Protein AF-A0A7S3F001-F1 (afdb_monomer_lite)

Foldseek 3Di:
DVCLLVLAAAEDEAEQPDPLVNQPPDPLSVPDDDLAQHDYQYDDPDDPVVVVVSVVVVVVVCVVCVVSSSRNSVRNNVSCVVCVDPVNVVVVVVVVVVVD

Structure (mmCIF, N/CA/C/O backbone):
data_AF-A0A7S3F001-F1
#
_entry.id   AF-A0A7S3F001-F1
#
loop_
_atom_site.group_PDB
_atom_site.id
_atom_site.type_symbol
_atom_site.label_atom_id
_atom_site.label_alt_id
_atom_site.label_comp_id
_atom_site.label_asym_id
_atom_site.label_entity_id
_atom_site.label_seq_id
_atom_site.pdbx_PDB_ins_code
_atom_site.Cartn_x
_atom_site.Cartn_y
_atom_site.Cartn_z
_atom_site.occupancy
_atom_site.B_iso_or_equiv
_atom_site.auth_seq_id
_atom_site.auth_comp_id
_atom_site.auth_asym_id
_atom_site.auth_atom_id
_atom_site.pdbx_PDB_model_num
ATOM 1 N N . LYS A 1 1 ? 6.492 4.367 -0.253 1.00 78.75 1 LYS A N 1
ATOM 2 C CA . LYS A 1 1 ? 7.769 3.870 -0.828 1.00 78.75 1 LYS A CA 1
ATOM 3 C C . LYS A 1 1 ? 8.579 3.056 0.177 1.00 78.75 1 LYS A C 1
ATOM 5 O O . LYS A 1 1 ? 8.473 1.843 0.147 1.00 78.75 1 LYS A O 1
ATOM 10 N N . GLN A 1 2 ? 9.280 3.687 1.127 1.00 85.06 2 GLN A N 1
ATOM 11 C CA . GLN A 1 2 ? 10.119 2.988 2.121 1.00 85.06 2 GLN A CA 1
ATOM 12 C C . GLN A 1 2 ? 9.369 1.895 2.899 1.00 85.06 2 GLN A C 1
ATOM 14 O O . GLN A 1 2 ? 9.856 0.779 3.003 1.00 85.06 2 GLN A O 1
ATOM 19 N N . LYS A 1 3 ? 8.134 2.175 3.344 1.00 88.62 3 LYS A N 1
ATOM 20 C CA . LYS A 1 3 ? 7.285 1.186 4.032 1.00 88.62 3 LYS A CA 1
ATOM 21 C C . LYS A 1 3 ? 7.046 -0.093 3.208 1.00 88.62 3 LYS A C 1
ATOM 23 O O . LYS A 1 3 ? 7.030 -1.177 3.773 1.00 88.62 3 LYS A O 1
ATOM 28 N N . MET A 1 4 ? 6.921 0.021 1.881 1.00 90.69 4 MET A N 1
ATOM 29 C CA . MET A 1 4 ? 6.753 -1.141 0.992 1.00 90.69 4 MET A CA 1
ATOM 30 C C . MET A 1 4 ? 8.055 -1.930 0.843 1.00 90.69 4 MET A C 1
ATOM 32 O O . MET A 1 4 ? 8.019 -3.153 0.815 1.00 90.69 4 MET A O 1
ATOM 36 N N . LEU A 1 5 ? 9.209 -1.253 0.807 1.00 91.00 5 LEU A N 1
ATOM 37 C CA . LEU A 1 5 ? 10.521 -1.910 0.741 1.00 91.00 5 LEU A CA 1
ATOM 38 C C . LEU A 1 5 ? 10.832 -2.747 1.993 1.00 91.00 5 LEU A C 1
ATOM 40 O O . LEU A 1 5 ? 11.569 -3.725 1.899 1.00 91.00 5 LEU A O 1
ATOM 44 N N . CYS A 1 6 ? 10.231 -2.415 3.139 1.00 92.00 6 CYS A N 1
ATOM 45 C CA . CYS A 1 6 ? 10.287 -3.235 4.353 1.00 92.00 6 CYS A CA 1
ATOM 46 C C . CYS A 1 6 ? 9.424 -4.510 4.278 1.00 92.00 6 CYS A C 1
ATOM 48 O O . CYS A 1 6 ? 9.425 -5.294 5.222 1.00 92.00 6 CYS A O 1
ATOM 50 N N . GLY A 1 7 ? 8.664 -4.720 3.195 1.00 91.44 7 GLY A N 1
ATOM 51 C CA . GLY A 1 7 ? 7.724 -5.836 3.063 1.00 91.44 7 GLY A CA 1
ATOM 52 C C . GLY A 1 7 ? 6.450 -5.678 3.895 1.00 91.44 7 GLY A C 1
ATOM 53 O O . GLY A 1 7 ? 5.701 -6.638 4.055 1.00 91.44 7 GLY A O 1
ATOM 54 N N . SER A 1 8 ? 6.198 -4.486 4.439 1.00 93.50 8 SER A N 1
ATOM 55 C CA . SER A 1 8 ? 4.986 -4.194 5.198 1.00 93.50 8 SER A CA 1
ATOM 56 C C . SER A 1 8 ? 3.799 -3.957 4.268 1.00 93.50 8 SER A C 1
ATOM 58 O O . SER A 1 8 ? 3.940 -3.354 3.201 1.00 93.50 8 SER A O 1
ATOM 60 N N . ALA A 1 9 ? 2.608 -4.362 4.709 1.00 94.56 9 ALA A N 1
ATOM 61 C CA . ALA A 1 9 ? 1.374 -3.904 4.090 1.00 94.56 9 ALA A CA 1
ATOM 62 C C . ALA A 1 9 ? 1.242 -2.386 4.257 1.00 94.56 9 ALA A C 1
ATOM 64 O O . ALA A 1 9 ? 1.547 -1.832 5.316 1.00 94.56 9 ALA A O 1
ATOM 65 N N . VAL A 1 10 ? 0.804 -1.708 3.199 1.00 94.94 10 VAL A N 1
ATOM 66 C CA . VAL A 1 10 ? 0.602 -0.260 3.211 1.00 94.94 10 VAL A CA 1
ATOM 67 C C . VAL A 1 10 ? -0.877 0.039 3.084 1.00 94.94 10 VAL A C 1
ATOM 69 O O . VAL A 1 10 ? -1.519 -0.397 2.134 1.00 94.94 10 VAL A O 1
ATOM 72 N N . PHE A 1 11 ? -1.374 0.820 4.035 1.00 93.06 11 PHE A N 1
ATOM 73 C CA . PHE A 1 11 ? -2.701 1.411 4.020 1.00 93.06 11 PHE A CA 1
ATOM 74 C C . PHE A 1 11 ? -2.549 2.866 3.589 1.00 93.06 11 PHE A C 1
ATOM 76 O O . PHE A 1 11 ? -1.830 3.633 4.237 1.00 93.06 11 PHE A O 1
ATOM 83 N N . LEU A 1 12 ? -3.146 3.223 2.455 1.00 89.19 12 LEU A N 1
ATOM 84 C CA . LEU A 1 12 ? -3.098 4.571 1.910 1.00 89.19 12 LEU A CA 1
ATOM 85 C C . LEU A 1 12 ? -4.395 5.289 2.259 1.00 89.19 12 LEU A C 1
ATOM 87 O O . LEU A 1 12 ? -5.471 4.845 1.873 1.00 89.19 12 LEU A O 1
ATOM 91 N N . LEU A 1 13 ? -4.270 6.395 2.985 1.00 87.00 13 LEU A N 1
ATOM 92 C CA . LEU A 1 13 ? -5.390 7.277 3.279 1.00 87.00 13 LEU A CA 1
ATOM 93 C C . LEU A 1 13 ? -5.676 8.126 2.033 1.00 87.00 13 LEU A C 1
ATOM 95 O O . LEU A 1 13 ? -4.855 8.967 1.662 1.00 87.00 13 LEU A O 1
ATOM 99 N N . GLU A 1 14 ? -6.807 7.883 1.379 1.00 79.06 14 GLU A N 1
ATOM 100 C CA . GLU A 1 14 ? -7.214 8.562 0.146 1.00 79.06 14 GLU A CA 1
ATOM 101 C C . GLU A 1 14 ? -8.338 9.561 0.458 1.00 79.06 14 GLU A C 1
ATOM 103 O O . GLU A 1 14 ? -9.330 9.170 1.059 1.00 79.06 14 GLU A O 1
ATOM 108 N N . PRO A 1 15 ? -8.231 10.847 0.091 1.00 74.81 15 PRO A N 1
ATOM 109 C CA . PRO A 1 15 ? -9.350 11.781 0.234 1.00 74.81 15 PRO A CA 1
ATOM 110 C C . PRO A 1 15 ? -10.601 11.296 -0.521 1.00 74.81 15 PRO A C 1
ATOM 112 O O . PRO A 1 15 ? -10.475 10.824 -1.648 1.00 74.81 15 PRO A O 1
ATOM 115 N N . GLU A 1 16 ? -11.801 11.496 0.037 1.00 66.25 16 GLU A N 1
ATOM 116 C CA . GLU A 1 16 ? -13.097 11.114 -0.573 1.00 66.25 16 GLU A CA 1
ATOM 117 C C . GLU A 1 16 ? -13.278 11.607 -2.021 1.00 66.25 16 GLU A C 1
ATOM 119 O O . GLU A 1 16 ? -13.874 10.926 -2.848 1.00 66.25 16 GLU A O 1
ATOM 124 N N . ASN A 1 17 ? -12.708 12.776 -2.338 1.00 61.25 17 ASN A N 1
ATOM 125 C CA . ASN A 1 17 ? -12.767 13.416 -3.656 1.00 61.25 17 ASN A CA 1
ATOM 126 C C . ASN A 1 17 ? -11.406 13.451 -4.364 1.00 61.25 17 ASN A C 1
ATOM 128 O O . ASN A 1 17 ? -11.142 14.343 -5.175 1.00 61.25 17 ASN A O 1
ATOM 132 N N . ALA A 1 18 ? -10.493 12.542 -4.021 1.00 59.28 18 ALA A N 1
ATOM 133 C CA . ALA A 1 18 ? -9.199 12.506 -4.675 1.00 59.28 18 ALA A CA 1
ATOM 134 C C . ALA A 1 18 ? -9.373 12.096 -6.138 1.00 59.28 18 ALA A C 1
ATOM 136 O O . ALA A 1 18 ? -9.657 10.941 -6.447 1.00 59.28 18 ALA A O 1
ATOM 137 N N . ASN A 1 19 ? -9.167 13.046 -7.052 1.00 59.06 19 ASN A N 1
ATOM 138 C CA . ASN A 1 19 ? -8.921 12.698 -8.442 1.00 59.06 19 ASN A CA 1
ATOM 139 C C . ASN A 1 19 ? -7.694 11.756 -8.461 1.00 59.06 19 ASN A C 1
ATOM 141 O O . ASN A 1 19 ? -6.640 12.152 -7.948 1.00 59.06 19 ASN A O 1
ATOM 145 N N . PRO A 1 20 ? -7.789 10.533 -9.016 1.00 56.44 20 PRO A N 1
ATOM 146 C CA . PRO A 1 20 ? -6.673 9.590 -9.057 1.00 56.44 20 PRO A CA 1
ATOM 147 C C . PRO A 1 20 ? -5.421 10.160 -9.740 1.00 56.44 20 PRO A C 1
ATOM 149 O O . PRO A 1 20 ? -4.319 9.697 -9.454 1.00 56.44 20 PRO A O 1
ATOM 152 N N . GLU A 1 21 ? -5.549 11.194 -10.577 1.00 57.28 21 GLU A N 1
ATOM 153 C CA . GLU A 1 21 ? -4.412 11.921 -11.160 1.00 57.28 21 GLU A CA 1
ATOM 154 C C . GLU A 1 21 ? -3.638 12.774 -10.137 1.00 57.28 21 GLU A C 1
ATOM 156 O O . GLU A 1 21 ? -2.433 12.969 -10.281 1.00 57.28 21 GLU A O 1
ATOM 161 N N . HIS A 1 22 ? -4.286 13.243 -9.065 1.00 55.56 22 HIS A N 1
ATOM 162 C CA . HIS A 1 22 ? -3.663 14.080 -8.029 1.00 55.56 22 HIS A CA 1
ATOM 163 C C . HIS A 1 22 ? -2.900 13.272 -6.968 1.00 55.56 22 HIS A C 1
ATOM 165 O O . HIS A 1 22 ? -2.070 13.836 -6.262 1.00 55.56 22 HIS A O 1
ATOM 171 N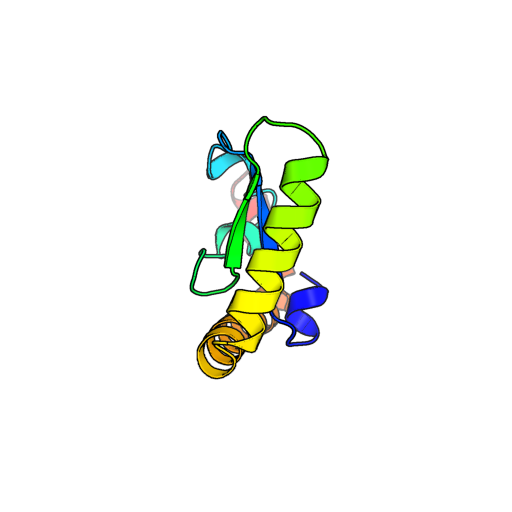 N . LEU A 1 23 ? -3.140 11.960 -6.866 1.00 56.53 23 LEU A N 1
ATOM 172 C CA . LEU A 1 23 ? -2.385 11.038 -5.999 1.00 56.53 23 LEU A CA 1
ATOM 173 C C . LEU A 1 23 ? -1.078 10.539 -6.652 1.00 56.53 23 LEU A C 1
ATOM 175 O O . LEU A 1 23 ? -0.262 9.879 -6.004 1.00 56.53 23 LEU A O 1
ATOM 179 N N . GLN A 1 24 ? -0.862 10.860 -7.930 1.00 63.53 24 GLN A N 1
ATOM 180 C CA . GLN A 1 24 ? 0.211 10.332 -8.775 1.00 63.53 24 GLN A CA 1
ATOM 181 C C . GLN A 1 24 ? 1.388 11.313 -8.916 1.00 63.53 24 GLN A C 1
ATOM 183 O O . GLN A 1 24 ? 1.714 11.785 -10.009 1.00 63.53 24 GLN A O 1
ATOM 188 N N . TYR A 1 25 ? 2.047 11.609 -7.793 1.00 67.88 25 TYR A N 1
ATOM 189 C CA . TYR A 1 25 ? 3.152 12.576 -7.711 1.00 67.88 25 TYR A CA 1
ATOM 190 C C . TYR A 1 25 ? 4.435 12.137 -8.430 1.00 67.88 25 TYR A C 1
ATOM 192 O O . TYR A 1 25 ? 5.268 12.969 -8.780 1.00 67.88 25 TYR A O 1
ATOM 200 N N . ASP A 1 26 ? 4.618 10.835 -8.646 1.00 75.69 26 ASP A N 1
ATOM 201 C CA . ASP A 1 26 ? 5.818 10.286 -9.270 1.00 75.69 26 ASP A CA 1
ATOM 202 C C . ASP A 1 26 ? 5.570 8.942 -9.977 1.00 75.69 26 ASP A C 1
ATOM 204 O O . ASP A 1 26 ? 4.538 8.294 -9.785 1.00 75.69 26 ASP A O 1
ATOM 208 N N . VAL A 1 27 ? 6.542 8.508 -10.784 1.00 76.56 27 VAL A N 1
ATOM 209 C CA . VAL A 1 27 ? 6.479 7.283 -11.607 1.00 76.56 27 VAL A CA 1
ATOM 210 C C . VAL A 1 27 ? 6.061 6.059 -10.809 1.00 76.56 27 VAL A C 1
ATOM 212 O O . VAL A 1 27 ? 5.245 5.272 -11.268 1.00 76.56 27 VAL A O 1
ATOM 215 N N . PHE A 1 28 ? 6.584 5.905 -9.596 1.00 84.44 28 PHE A N 1
ATOM 216 C CA . PHE A 1 28 ? 6.242 4.759 -8.770 1.00 84.44 28 PHE A CA 1
ATOM 217 C C . PHE A 1 28 ? 4.782 4.812 -8.328 1.00 84.44 28 PHE A C 1
ATOM 219 O O . PHE A 1 28 ? 4.069 3.820 -8.446 1.00 84.44 28 PHE A O 1
ATOM 226 N N . THR A 1 29 ? 4.318 5.971 -7.852 1.00 84.00 29 THR A N 1
ATOM 227 C CA . THR A 1 29 ? 2.920 6.130 -7.422 1.00 84.00 29 THR A CA 1
ATOM 228 C C . THR A 1 29 ? 1.919 5.918 -8.560 1.00 84.00 29 THR A C 1
ATOM 230 O O . THR A 1 29 ? 0.847 5.382 -8.312 1.00 84.00 29 THR A O 1
ATOM 233 N N . ARG A 1 30 ? 2.296 6.222 -9.811 1.00 82.69 30 ARG A N 1
ATOM 234 C CA . ARG A 1 30 ? 1.495 5.946 -11.023 1.00 82.69 30 ARG A CA 1
ATOM 235 C C . ARG A 1 30 ? 1.295 4.461 -11.312 1.00 82.69 30 ARG A C 1
ATOM 237 O O . ARG A 1 30 ? 0.316 4.082 -11.942 1.00 82.69 30 ARG A O 1
ATOM 244 N N . LEU A 1 31 ? 2.231 3.623 -10.879 1.00 86.94 31 LEU A N 1
ATOM 245 C CA . LEU A 1 31 ? 2.185 2.176 -11.102 1.00 86.94 31 LEU A CA 1
ATOM 246 C C . LEU A 1 31 ? 1.441 1.435 -9.981 1.00 86.94 31 LEU A C 1
ATOM 248 O O . LEU A 1 31 ? 1.107 0.256 -10.127 1.00 86.94 31 LEU A O 1
ATOM 252 N N . LEU A 1 32 ? 1.177 2.107 -8.857 1.00 89.81 32 LEU A N 1
ATOM 253 C CA . LEU A 1 32 ? 0.426 1.528 -7.752 1.00 89.81 32 LEU A CA 1
ATOM 254 C C . LEU A 1 32 ? -1.038 1.311 -8.139 1.00 89.81 32 LEU A C 1
ATOM 256 O O . LEU A 1 32 ? -1.634 2.080 -8.884 1.00 89.81 32 LEU A O 1
ATOM 260 N N . LYS A 1 33 ? -1.619 0.234 -7.605 1.00 91.38 33 LYS A N 1
ATOM 261 C CA . LYS A 1 33 ? -3.017 -0.134 -7.825 1.00 91.38 33 LYS A CA 1
ATOM 262 C C . LYS A 1 33 ? -3.642 -0.511 -6.481 1.00 91.38 33 LYS A C 1
ATOM 264 O O . LYS A 1 33 ? -3.053 -1.356 -5.789 1.00 91.38 33 LYS A O 1
ATOM 269 N N . PRO A 1 34 ? -4.785 0.087 -6.108 1.00 91.62 34 PRO A N 1
ATOM 270 C CA . PRO A 1 34 ? -5.478 -0.252 -4.870 1.00 91.62 34 PRO A CA 1
ATOM 271 C C . PRO A 1 34 ? -5.937 -1.714 -4.905 1.00 91.62 34 PRO A C 1
ATOM 273 O O . PRO A 1 34 ? -6.269 -2.245 -5.965 1.00 91.62 34 PRO A O 1
ATOM 276 N N . GLY A 1 35 ? -5.880 -2.393 -3.760 1.00 92.25 35 GLY A N 1
ATOM 277 C CA . GLY A 1 35 ? -6.208 -3.817 -3.613 1.00 92.25 35 GLY A CA 1
ATOM 278 C C . GLY A 1 35 ? -5.155 -4.786 -4.167 1.00 92.25 35 GLY A C 1
ATOM 279 O O . GLY A 1 35 ? -5.219 -5.976 -3.885 1.00 92.25 35 GLY A O 1
ATOM 280 N N . ILE A 1 36 ? -4.165 -4.296 -4.923 1.00 96.12 36 ILE A N 1
ATOM 281 C CA . ILE A 1 36 ? -3.069 -5.115 -5.465 1.00 96.12 36 ILE A CA 1
ATOM 282 C C . ILE A 1 36 ? -1.761 -4.796 -4.743 1.00 96.12 36 ILE A C 1
ATOM 284 O O . ILE A 1 36 ? -1.102 -5.697 -4.238 1.00 96.12 36 ILE A O 1
ATOM 288 N N . HIS A 1 37 ? -1.378 -3.519 -4.684 1.00 95.38 37 HIS A N 1
ATOM 289 C CA . HIS A 1 37 ? -0.088 -3.086 -4.126 1.00 95.38 37 HIS A CA 1
ATOM 290 C C . HIS A 1 37 ? -0.217 -2.432 -2.744 1.00 95.38 37 HIS A C 1
ATOM 292 O O . HIS A 1 37 ? 0.766 -2.314 -2.014 1.00 95.38 37 HIS A O 1
ATOM 298 N N . TYR A 1 38 ? -1.417 -1.969 -2.399 1.00 94.12 38 TYR A N 1
ATOM 299 C CA . TYR A 1 38 ? -1.740 -1.312 -1.136 1.00 94.12 38 TYR A CA 1
ATOM 300 C C . TYR A 1 38 ? -3.243 -1.430 -0.858 1.00 94.12 38 TYR A C 1
ATOM 302 O O . TYR A 1 38 ? -4.024 -1.716 -1.767 1.00 94.12 38 TYR A O 1
ATOM 310 N N . VAL A 1 39 ? -3.649 -1.184 0.385 1.00 93.25 39 VAL A N 1
ATOM 311 C CA . VAL A 1 39 ? -5.059 -1.102 0.791 1.00 93.25 39 VAL A CA 1
ATOM 312 C C . VAL A 1 39 ? -5.478 0.364 0.784 1.00 93.25 39 VAL A C 1
ATOM 314 O O . VAL A 1 39 ? -4.825 1.189 1.423 1.00 93.25 39 VAL A O 1
ATOM 317 N N . SER A 1 40 ? -6.536 0.698 0.048 1.00 89.69 40 SER A N 1
ATOM 318 C CA . SER A 1 40 ? -7.107 2.048 0.048 1.00 89.69 40 SER A CA 1
ATOM 319 C C . SER A 1 40 ? -8.038 2.224 1.248 1.00 89.69 40 SER A C 1
ATOM 321 O O . SER A 1 40 ? -8.867 1.359 1.528 1.00 89.69 40 SER A O 1
ATOM 323 N N . LEU A 1 41 ? -7.881 3.342 1.954 1.00 88.44 41 LEU A N 1
ATOM 324 C CA . LEU A 1 41 ? -8.734 3.773 3.052 1.00 88.44 41 LEU A CA 1
ATOM 325 C C . LEU A 1 41 ? -9.312 5.156 2.713 1.00 88.44 41 LEU A C 1
ATOM 327 O O . LEU A 1 41 ? -8.599 6.156 2.857 1.00 88.44 41 LEU A O 1
ATOM 331 N N . PRO A 1 42 ? -10.575 5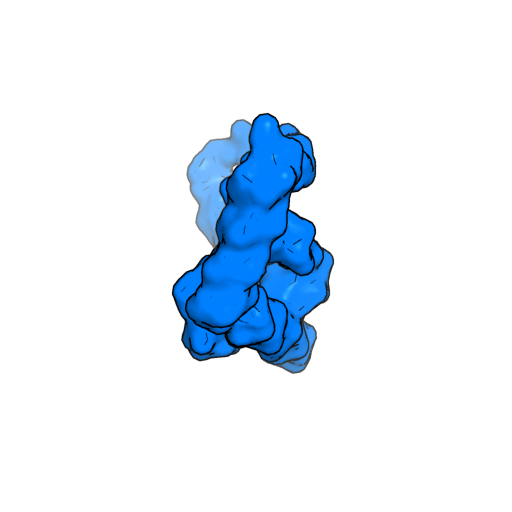.240 2.265 1.00 83.31 42 PRO A N 1
ATOM 332 C CA . PRO A 1 42 ? -11.190 6.513 1.926 1.00 83.31 42 PRO A CA 1
ATOM 333 C C . PRO A 1 42 ? -11.429 7.346 3.193 1.00 83.31 42 PRO A C 1
ATOM 335 O O . PRO A 1 42 ? -12.147 6.942 4.107 1.00 83.31 42 PRO A O 1
ATOM 338 N N . LEU A 1 43 ? -10.821 8.527 3.246 1.00 78.06 43 LEU A N 1
ATOM 339 C CA . LEU A 1 43 ? -11.057 9.551 4.251 1.00 78.06 43 LEU A CA 1
ATOM 340 C C . LEU A 1 43 ? -12.343 10.287 3.902 1.00 78.06 43 LEU A C 1
ATOM 342 O O . LEU A 1 43 ? -12.337 11.125 3.001 1.00 78.06 43 LEU A O 1
ATOM 346 N N . GLN A 1 44 ? -13.415 10.002 4.636 1.00 69.81 44 GLN A N 1
ATOM 347 C CA . GLN A 1 44 ? -14.625 10.816 4.584 1.00 69.81 44 GLN A CA 1
ATOM 348 C C . GLN A 1 44 ? -14.336 12.228 5.106 1.00 69.81 44 GLN A C 1
ATOM 350 O O . GLN A 1 44 ? -13.490 12.431 5.979 1.00 69.81 44 GLN A O 1
ATOM 355 N N . SER A 1 45 ? -15.068 13.208 4.589 1.00 59.75 45 SER A N 1
ATOM 356 C CA . SER A 1 45 ? -14.924 14.647 4.870 1.00 59.75 45 SER A CA 1
ATOM 357 C C . SER A 1 45 ? -15.232 15.082 6.327 1.00 59.75 45 SER A C 1
ATOM 359 O O . SER A 1 45 ? -15.357 16.274 6.605 1.00 59.75 45 SER A O 1
ATOM 361 N N . SER A 1 46 ? -15.393 14.136 7.254 1.00 53.84 46 SER A N 1
ATOM 362 C CA . SER A 1 46 ? -16.014 14.273 8.584 1.00 53.84 46 SER A CA 1
ATOM 363 C C . SER A 1 46 ? -14.965 14.063 9.720 1.00 53.84 46 SER A C 1
ATOM 365 O O . SER A 1 46 ? -13.827 13.693 9.423 1.00 53.84 46 SER A O 1
ATOM 367 N N . PRO A 1 47 ? -15.213 14.449 10.997 1.00 58.75 47 PRO A N 1
ATOM 368 C CA . PRO A 1 47 ? -14.185 14.906 11.940 1.00 58.75 47 PRO A CA 1
ATOM 369 C C . PRO A 1 47 ? -13.215 13.809 12.411 1.00 58.75 47 PRO A C 1
ATOM 371 O O . PRO A 1 47 ? -13.415 12.623 12.201 1.00 58.75 47 PRO A O 1
ATOM 374 N N . LYS A 1 48 ? -12.152 14.211 13.128 1.00 58.81 48 LYS A N 1
ATOM 375 C CA . LYS A 1 48 ? -11.068 13.341 13.647 1.00 58.81 48 LYS A CA 1
ATOM 376 C C . LYS A 1 48 ? -11.517 12.029 14.329 1.00 58.81 48 LYS A C 1
ATOM 378 O O . LYS A 1 48 ? -10.719 11.095 14.360 1.00 58.81 48 LYS A O 1
ATOM 383 N N . SER A 1 49 ? -12.735 11.952 14.877 1.00 59.06 49 SER A N 1
ATOM 384 C CA . SER A 1 49 ? -13.319 10.715 15.430 1.00 59.06 49 SER A CA 1
ATOM 385 C C . SER A 1 49 ? -13.437 9.596 14.393 1.00 59.06 49 SER A C 1
ATOM 387 O O . SER A 1 49 ? -13.277 8.418 14.723 1.00 59.06 49 SER A 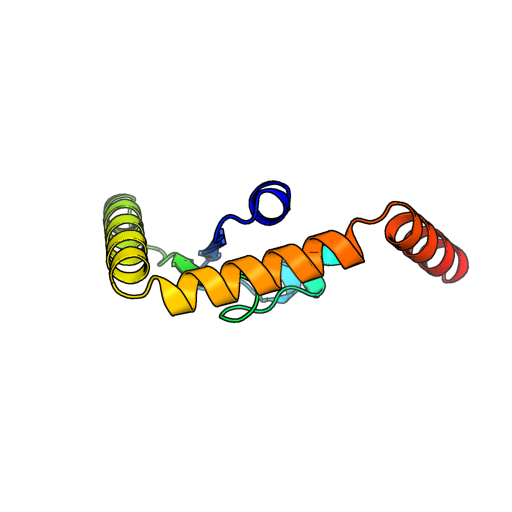O 1
ATOM 389 N N . ASP A 1 50 ? -13.654 9.966 13.136 1.00 76.06 50 ASP A N 1
ATOM 390 C CA . ASP A 1 50 ? -13.915 9.038 12.041 1.00 76.06 50 ASP A CA 1
ATOM 391 C C . ASP A 1 50 ? -12.598 8.415 11.560 1.00 76.06 50 ASP A C 1
ATOM 393 O O . ASP A 1 50 ? -12.565 7.242 11.199 1.00 76.06 50 ASP A O 1
ATOM 397 N N . LEU A 1 51 ? -11.475 9.136 11.692 1.00 82.06 51 LEU A N 1
ATOM 398 C CA . LEU A 1 51 ? -10.144 8.618 11.365 1.00 82.06 51 LEU A CA 1
ATOM 399 C C . LEU A 1 51 ? -9.697 7.511 12.324 1.00 82.06 51 LEU A C 1
ATOM 401 O O . LEU A 1 51 ? -9.213 6.478 11.873 1.00 82.06 51 LEU A O 1
ATOM 405 N N . CYS A 1 52 ? -9.829 7.710 13.639 1.00 86.31 52 CYS A N 1
ATOM 406 C CA . CYS A 1 52 ? -9.441 6.679 14.606 1.00 86.31 52 CYS A CA 1
ATOM 407 C C . CYS A 1 52 ? -10.267 5.405 14.407 1.00 86.31 52 CYS A C 1
ATOM 409 O O . CYS A 1 52 ? -9.710 4.314 14.397 1.00 86.31 52 CYS A O 1
ATOM 411 N N . THR A 1 53 ? -11.572 5.557 14.175 1.00 87.50 53 THR A N 1
ATOM 412 C CA . THR A 1 53 ? -12.474 4.433 13.903 1.00 87.50 53 THR A CA 1
ATOM 413 C C . THR A 1 53 ? -12.099 3.713 12.607 1.00 87.50 53 THR A C 1
ATOM 415 O O . THR A 1 53 ? -11.983 2.489 12.607 1.00 87.50 53 THR A O 1
ATOM 418 N N . LEU A 1 54 ? -11.833 4.459 11.530 1.00 88.19 54 LEU A N 1
ATOM 419 C CA . LEU A 1 54 ? -11.382 3.910 10.249 1.00 88.19 54 LEU A CA 1
ATOM 420 C C . LEU A 1 54 ? -10.068 3.130 10.393 1.00 88.19 54 LEU A C 1
ATOM 422 O O . LEU A 1 54 ? -9.935 2.039 9.845 1.00 88.19 54 LEU A O 1
ATOM 426 N N . LEU A 1 55 ? -9.101 3.670 11.142 1.00 89.88 55 LEU A N 1
ATOM 427 C CA . LEU A 1 55 ? -7.821 3.002 11.382 1.00 89.88 55 LEU A CA 1
ATOM 428 C C . LEU A 1 55 ? -7.997 1.714 12.190 1.00 89.88 55 LEU A C 1
ATOM 430 O O . LEU A 1 55 ? -7.400 0.705 11.826 1.00 89.88 55 LEU A O 1
ATOM 434 N N . THR A 1 56 ? -8.828 1.723 13.235 1.00 92.94 56 THR A N 1
ATOM 435 C CA . THR A 1 56 ? -9.137 0.510 14.006 1.00 92.94 56 THR A CA 1
ATOM 436 C C . THR A 1 56 ? -9.780 -0.550 13.115 1.00 92.94 56 THR A C 1
ATOM 438 O O . THR A 1 56 ? -9.285 -1.667 13.056 1.00 92.94 56 THR A O 1
ATOM 441 N N . GLN A 1 57 ? -10.797 -0.187 12.328 1.00 92.38 57 GLN A N 1
ATOM 442 C CA . GLN A 1 57 ? -11.452 -1.115 11.397 1.00 92.38 57 GLN A CA 1
ATOM 443 C C . GLN A 1 57 ? -10.486 -1.677 10.348 1.00 92.38 57 GLN A C 1
ATOM 445 O O . GLN A 1 57 ? -10.567 -2.854 9.999 1.00 92.38 57 GLN A O 1
ATOM 450 N N . ALA A 1 58 ? -9.562 -0.853 9.848 1.00 93.19 58 ALA A N 1
ATOM 451 C CA . ALA A 1 58 ? -8.548 -1.290 8.897 1.00 93.19 58 ALA A CA 1
ATOM 452 C C . ALA A 1 58 ? -7.580 -2.309 9.516 1.00 93.19 58 ALA A C 1
ATOM 454 O O . ALA A 1 58 ? -7.227 -3.288 8.857 1.00 93.19 58 ALA A O 1
ATOM 455 N N . VAL A 1 59 ? -7.166 -2.092 10.769 1.00 95.00 59 VAL A N 1
ATOM 456 C CA . VAL A 1 59 ? -6.320 -3.035 11.515 1.00 95.00 59 VAL A CA 1
ATOM 457 C C . VAL A 1 59 ? -7.081 -4.327 11.799 1.00 95.00 59 VAL A C 1
ATOM 459 O O . VAL A 1 59 ? -6.575 -5.392 11.455 1.00 95.00 59 VAL A O 1
ATOM 462 N N . ASP A 1 60 ? -8.308 -4.244 12.314 1.00 97.12 60 ASP A N 1
ATOM 463 C CA . ASP A 1 60 ? -9.148 -5.412 12.608 1.00 97.12 60 ASP A CA 1
ATOM 464 C C . ASP A 1 60 ? -9.374 -6.266 11.350 1.00 97.12 60 ASP A C 1
ATOM 466 O O . ASP A 1 60 ? -9.235 -7.492 11.369 1.00 97.12 60 ASP A O 1
ATOM 470 N N . TRP A 1 61 ? -9.665 -5.620 10.215 1.00 96.25 61 TRP A N 1
ATOM 471 C CA . TRP A 1 61 ? -9.772 -6.304 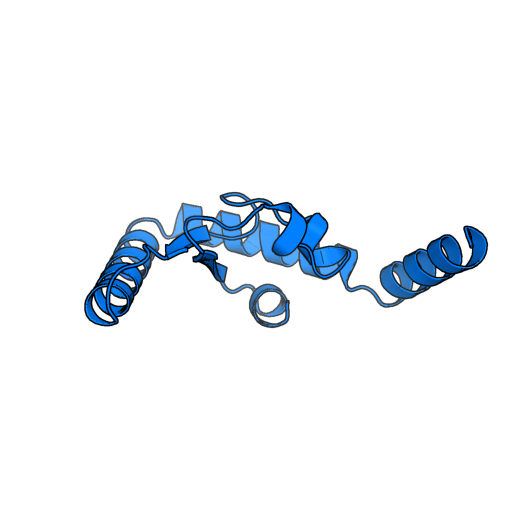8.928 1.00 96.25 61 TRP A CA 1
ATOM 472 C C . TRP A 1 61 ? -8.456 -6.985 8.538 1.00 96.25 61 TRP A C 1
ATOM 474 O O . TRP A 1 61 ? -8.472 -8.134 8.090 1.00 96.25 61 TRP A O 1
ATOM 484 N N . ALA A 1 62 ? -7.318 -6.312 8.725 1.00 96.38 62 ALA A N 1
ATOM 485 C CA . ALA A 1 62 ? -6.012 -6.843 8.355 1.00 96.38 62 ALA A CA 1
ATOM 486 C C . ALA A 1 62 ? -5.622 -8.073 9.186 1.00 96.38 62 ALA A C 1
ATOM 488 O O . ALA A 1 62 ? -5.087 -9.047 8.647 1.00 96.38 62 ALA A O 1
ATOM 489 N N . GLU A 1 63 ? -5.918 -8.040 10.485 1.00 97.25 63 GLU A N 1
ATOM 490 C CA . GLU A 1 63 ? -5.704 -9.156 11.405 1.00 97.25 63 GLU A CA 1
ATOM 491 C C . GLU A 1 63 ? -6.614 -10.345 11.080 1.00 97.25 63 GLU A C 1
ATOM 493 O O . GLU A 1 63 ? -6.178 -11.495 11.168 1.00 97.25 63 GLU A O 1
ATOM 498 N N . ALA A 1 64 ? -7.843 -10.087 10.622 1.00 98.31 64 ALA A N 1
ATOM 499 C CA . ALA A 1 64 ? -8.765 -11.123 10.164 1.00 98.31 64 ALA A CA 1
ATOM 500 C C . ALA A 1 64 ? -8.387 -11.728 8.793 1.00 98.31 64 ALA A C 1
ATOM 502 O O . ALA A 1 64 ? -8.731 -12.881 8.519 1.00 98.31 64 ALA A O 1
ATOM 503 N N . HIS A 1 65 ? -7.649 -11.000 7.942 1.00 98.19 65 HIS A N 1
ATOM 504 C CA . HIS A 1 65 ? -7.297 -11.412 6.570 1.00 98.19 65 HIS A CA 1
ATOM 505 C C . HIS A 1 65 ? -5.775 -11.496 6.323 1.00 98.19 65 HIS A C 1
ATOM 507 O O . HIS A 1 65 ? -5.264 -10.977 5.324 1.00 98.19 65 HIS A O 1
ATOM 513 N N . PRO A 1 66 ? -4.999 -12.220 7.154 1.00 97.50 66 PRO A N 1
ATOM 514 C CA . PRO A 1 66 ? -3.537 -12.148 7.125 1.00 97.50 66 PRO A CA 1
ATOM 515 C C . PRO A 1 66 ? -2.932 -12.632 5.798 1.00 97.50 66 PRO A C 1
ATOM 517 O O . PRO A 1 66 ? -1.906 -12.120 5.350 1.00 97.50 66 PRO A O 1
ATOM 520 N N . ARG A 1 67 ? -3.564 -13.608 5.128 1.00 98.00 67 ARG A N 1
ATOM 521 C CA . ARG A 1 67 ? -3.094 -14.124 3.827 1.00 98.00 67 ARG A CA 1
ATOM 522 C C . ARG A 1 67 ? -3.276 -13.114 2.698 1.00 98.00 67 ARG A C 1
ATOM 524 O O . ARG A 1 67 ? -2.402 -13.001 1.837 1.00 98.00 67 ARG A O 1
ATOM 531 N N . GLU A 1 68 ? -4.399 -12.409 2.698 1.00 97.56 68 GLU A N 1
ATOM 532 C CA . GLU A 1 68 ? -4.704 -11.375 1.711 1.00 97.56 68 GLU A CA 1
ATOM 533 C C . GLU A 1 68 ? -3.747 -10.197 1.886 1.00 97.56 68 GLU A C 1
ATOM 535 O O . GLU A 1 68 ? -3.029 -9.836 0.953 1.00 97.56 68 GLU A O 1
ATOM 540 N N . VAL A 1 69 ? -3.605 -9.715 3.122 1.00 97.00 69 VAL A N 1
ATOM 541 C CA . VAL A 1 69 ? -2.671 -8.644 3.489 1.00 97.00 69 VAL A CA 1
ATOM 542 C C . VAL A 1 69 ? -1.234 -8.993 3.104 1.00 97.00 69 VAL A C 1
ATOM 544 O O . VAL A 1 69 ? -0.542 -8.185 2.485 1.00 97.00 69 VAL A O 1
ATOM 547 N N . ALA A 1 70 ? -0.780 -10.216 3.396 1.00 97.44 70 ALA A N 1
ATOM 548 C CA . ALA A 1 70 ? 0.555 -10.668 3.011 1.00 97.44 70 ALA A CA 1
ATOM 549 C C . ALA A 1 70 ? 0.737 -10.774 1.488 1.00 97.44 70 ALA A C 1
ATOM 551 O O . ALA A 1 70 ? 1.859 -10.667 0.991 1.00 97.44 70 ALA A O 1
ATOM 552 N N . THR A 1 71 ? -0.333 -11.033 0.735 1.00 98.19 71 THR A N 1
ATOM 553 C CA . THR A 1 71 ? -0.297 -11.072 -0.735 1.00 98.19 71 THR A CA 1
ATOM 554 C C . THR A 1 71 ? -0.159 -9.664 -1.303 1.00 98.19 71 THR A C 1
ATOM 556 O O . THR A 1 71 ? 0.746 -9.429 -2.103 1.00 98.19 71 THR A O 1
ATOM 559 N N . ILE A 1 72 ? -0.957 -8.718 -0.803 1.00 97.75 72 ILE A N 1
ATOM 560 C CA . ILE A 1 72 ? -0.873 -7.296 -1.165 1.00 97.75 72 ILE A CA 1
ATOM 561 C C . ILE A 1 72 ? 0.517 -6.735 -0.828 1.00 97.75 72 ILE A C 1
ATOM 563 O O . ILE A 1 72 ? 1.167 -6.114 -1.668 1.00 97.75 72 ILE A O 1
ATOM 567 N N . ALA A 1 73 ? 1.026 -7.011 0.379 1.00 96.75 73 ALA A N 1
ATOM 568 C CA . ALA A 1 73 ? 2.344 -6.551 0.821 1.00 96.75 73 ALA A CA 1
ATOM 569 C C . ALA A 1 73 ? 3.482 -7.080 -0.068 1.00 96.75 73 ALA A C 1
ATOM 571 O O . ALA A 1 73 ? 4.382 -6.326 -0.442 1.00 96.75 73 ALA A O 1
ATOM 572 N N . ARG A 1 74 ? 3.433 -8.365 -0.454 1.00 97.69 74 ARG A N 1
ATOM 573 C CA . ARG A 1 74 ? 4.425 -8.966 -1.361 1.00 97.69 74 ARG A CA 1
ATOM 574 C C . ARG A 1 74 ? 4.376 -8.354 -2.756 1.00 97.69 74 ARG A C 1
ATOM 576 O O . ARG A 1 74 ? 5.434 -8.082 -3.318 1.00 97.69 74 ARG A O 1
ATOM 583 N N . ALA A 1 75 ? 3.184 -8.108 -3.294 1.00 97.25 75 ALA A N 1
ATOM 584 C CA . ALA A 1 75 ? 3.029 -7.458 -4.592 1.00 97.25 75 ALA A CA 1
ATOM 585 C C . ALA A 1 75 ? 3.554 -6.010 -4.567 1.00 97.25 75 ALA A C 1
ATOM 587 O O . ALA A 1 75 ? 4.305 -5.611 -5.456 1.00 97.25 75 ALA A O 1
ATOM 588 N N . GLY A 1 76 ? 3.238 -5.241 -3.519 1.00 95.31 76 GLY A N 1
ATOM 589 C CA . GLY A 1 76 ? 3.772 -3.888 -3.329 1.00 95.31 76 GLY A CA 1
ATOM 590 C C . GLY A 1 76 ? 5.299 -3.859 -3.181 1.00 95.31 76 GLY A C 1
ATOM 591 O O . GLY A 1 76 ? 5.960 -3.002 -3.770 1.00 95.31 76 GLY A O 1
ATOM 592 N N . LEU A 1 77 ? 5.875 -4.818 -2.446 1.00 95.44 77 LEU A N 1
ATOM 593 C CA . LEU A 1 77 ? 7.327 -4.984 -2.322 1.00 95.44 77 LEU A CA 1
ATOM 594 C C . LEU A 1 77 ? 7.985 -5.298 -3.670 1.00 95.44 77 LEU A C 1
ATOM 596 O O . LEU A 1 77 ? 9.018 -4.705 -3.980 1.00 95.44 77 LEU A O 1
ATOM 600 N N . ALA A 1 78 ? 7.411 -6.217 -4.451 1.00 94.94 78 ALA A N 1
ATOM 601 C CA . ALA A 1 78 ? 7.934 -6.585 -5.765 1.00 94.94 78 ALA A CA 1
ATOM 602 C C . ALA A 1 78 ? 7.987 -5.361 -6.687 1.00 94.94 78 ALA A C 1
ATOM 604 O O . ALA A 1 78 ? 9.063 -4.995 -7.154 1.00 94.94 78 ALA A O 1
ATOM 605 N N . LEU A 1 79 ? 6.870 -4.636 -6.815 1.00 92.69 79 LEU A N 1
ATOM 606 C CA . LEU A 1 79 ? 6.832 -3.417 -7.620 1.00 92.69 79 LEU A CA 1
ATOM 607 C C . LEU A 1 79 ? 7.851 -2.378 -7.133 1.00 92.69 79 LEU A C 1
ATOM 609 O O . LEU A 1 79 ? 8.548 -1.774 -7.944 1.00 92.69 79 LEU A O 1
ATOM 613 N N . ALA A 1 80 ? 7.959 -2.157 -5.818 1.00 90.81 80 ALA A N 1
ATOM 614 C CA . ALA A 1 80 ? 8.914 -1.199 -5.260 1.00 90.81 80 ALA A CA 1
ATOM 615 C C . ALA A 1 80 ? 10.370 -1.585 -5.556 1.00 90.81 80 ALA A C 1
ATOM 617 O O . ALA A 1 80 ? 11.175 -0.707 -5.860 1.00 90.81 80 ALA A O 1
ATOM 618 N N . ARG A 1 81 ? 10.708 -2.877 -5.503 1.00 90.12 81 ARG A N 1
ATOM 619 C CA . ARG A 1 81 ? 12.046 -3.368 -5.859 1.00 90.12 81 ARG A CA 1
ATOM 620 C C . ARG A 1 81 ? 12.354 -3.195 -7.336 1.00 90.12 81 ARG A C 1
ATOM 622 O O . ARG A 1 81 ? 13.484 -2.847 -7.650 1.00 90.12 81 ARG A O 1
ATOM 629 N N . ASP A 1 82 ? 11.383 -3.398 -8.214 1.00 87.38 82 ASP A N 1
ATOM 630 C CA . ASP A 1 82 ? 11.602 -3.298 -9.661 1.00 87.38 82 ASP A CA 1
ATOM 631 C C . ASP A 1 82 ? 11.732 -1.838 -10.112 1.00 87.38 82 ASP A C 1
ATOM 633 O O . ASP A 1 82 ? 12.554 -1.490 -10.952 1.00 87.38 82 ASP A O 1
ATOM 637 N N . THR A 1 83 ? 10.945 -0.949 -9.508 1.00 82.56 83 THR A N 1
ATOM 638 C CA . THR A 1 83 ? 10.830 0.455 -9.939 1.00 82.56 83 THR A CA 1
ATOM 639 C C . THR A 1 83 ? 11.781 1.414 -9.227 1.00 82.56 83 THR A C 1
ATOM 641 O O . THR A 1 83 ? 12.042 2.496 -9.747 1.00 82.56 83 THR A O 1
ATOM 644 N N . MET A 1 84 ? 12.296 1.061 -8.042 1.00 78.38 84 MET A N 1
ATOM 645 C CA . MET A 1 84 ? 13.243 1.899 -7.285 1.00 78.38 84 MET A CA 1
ATOM 646 C C . MET A 1 84 ? 14.700 1.473 -7.457 1.00 78.38 84 MET A C 1
ATOM 648 O O . MET A 1 84 ? 15.567 1.944 -6.721 1.00 78.38 84 MET A O 1
ATOM 652 N N . GLN A 1 85 ? 14.994 0.604 -8.425 1.00 79.94 85 GLN A N 1
ATOM 653 C CA . GLN A 1 85 ? 16.369 0.398 -8.862 1.00 79.94 85 GLN A CA 1
ATOM 654 C C . GLN A 1 85 ? 16.903 1.699 -9.463 1.00 79.94 85 GLN A C 1
ATOM 656 O O . GLN A 1 85 ? 16.223 2.358 -10.251 1.00 79.94 85 GLN A O 1
ATOM 661 N N . MET A 1 86 ? 18.131 2.074 -9.089 1.00 72.19 86 MET A N 1
ATOM 662 C CA . MET A 1 86 ? 18.768 3.300 -9.584 1.00 72.19 86 MET A CA 1
ATOM 663 C C . MET A 1 86 ? 18.781 3.347 -11.116 1.00 72.19 86 MET A C 1
ATOM 665 O O . MET A 1 86 ? 18.550 4.399 -11.701 1.00 72.19 86 MET A O 1
ATOM 669 N N . GLU A 1 87 ? 18.966 2.195 -11.760 1.00 75.38 87 GLU A N 1
ATOM 670 C CA . GLU A 1 87 ? 18.906 2.019 -13.214 1.00 75.38 87 GLU A CA 1
ATOM 671 C C . GLU A 1 87 ? 17.547 2.431 -13.800 1.00 75.38 87 GLU A C 1
ATOM 673 O O . GLU A 1 87 ? 17.503 3.192 -14.767 1.00 75.38 87 GLU A O 1
ATOM 678 N N . ALA A 1 88 ? 16.438 2.012 -13.181 1.00 71.44 88 ALA A N 1
ATOM 679 C CA . ALA A 1 88 ? 15.089 2.380 -13.610 1.00 71.44 88 ALA A CA 1
ATOM 680 C C . ALA A 1 88 ? 14.827 3.889 -13.454 1.00 71.44 88 ALA A C 1
ATOM 682 O O . ALA A 1 88 ? 14.191 4.506 -14.313 1.00 71.44 88 ALA A O 1
ATOM 683 N N . ILE A 1 89 ? 15.356 4.502 -12.389 1.00 73.12 89 ILE A N 1
ATOM 684 C CA . ILE A 1 89 ? 15.240 5.948 -12.145 1.00 73.12 89 ILE A CA 1
ATOM 685 C C . ILE A 1 89 ? 16.028 6.738 -13.199 1.00 73.12 89 ILE A C 1
ATOM 687 O O . ILE A 1 89 ? 15.484 7.665 -13.800 1.00 73.12 89 ILE A O 1
ATOM 691 N N . TYR A 1 90 ? 17.283 6.360 -13.461 1.00 78.06 90 TYR A N 1
ATOM 692 C CA . TYR A 1 90 ? 18.118 7.031 -14.461 1.00 78.06 90 TYR A CA 1
ATOM 693 C C . TYR A 1 90 ? 17.569 6.876 -15.879 1.00 78.06 90 TYR A C 1
ATOM 695 O O . TYR A 1 90 ? 17.568 7.849 -16.632 1.00 78.06 90 TYR A O 1
ATOM 703 N N . TRP A 1 91 ? 17.054 5.694 -16.229 1.00 78.88 91 TRP A N 1
ATOM 704 C CA . TRP A 1 91 ? 16.378 5.469 -17.507 1.00 78.88 91 TRP A CA 1
ATOM 705 C C . TRP A 1 91 ? 15.150 6.369 -17.675 1.00 78.88 91 TRP A C 1
ATOM 707 O O . TRP A 1 91 ? 14.980 7.009 -18.709 1.00 78.88 91 TRP A O 1
ATOM 717 N N . TYR A 1 92 ? 14.297 6.466 -16.652 1.00 74.19 92 TYR A N 1
ATOM 718 C CA . TYR A 1 92 ? 13.136 7.350 -16.725 1.00 74.19 92 TYR A CA 1
ATOM 719 C C . TYR A 1 92 ? 13.547 8.815 -16.932 1.00 74.19 92 TYR A C 1
ATOM 721 O O . TYR A 1 92 ? 12.966 9.503 -17.770 1.00 74.19 92 TYR A O 1
ATOM 729 N N . MET A 1 93 ? 14.565 9.288 -16.204 1.00 79.50 93 MET A N 1
ATOM 730 C CA . MET A 1 93 ? 15.072 10.653 -16.362 1.00 79.50 93 MET A CA 1
ATOM 731 C C . MET A 1 93 ? 15.644 10.899 -17.759 1.00 79.50 93 MET A C 1
ATOM 733 O O . MET A 1 93 ? 15.373 11.950 -18.334 1.00 79.50 93 MET A O 1
ATOM 737 N N . SER A 1 94 ? 16.405 9.953 -18.320 1.00 82.38 94 SER A N 1
ATOM 738 C CA . SER A 1 94 ? 16.988 10.118 -19.655 1.00 82.38 94 SER A CA 1
ATOM 739 C C . SER A 1 94 ? 15.917 10.174 -20.744 1.00 82.38 94 SER A C 1
ATOM 741 O O . SER A 1 94 ? 15.989 11.040 -21.612 1.00 82.38 94 SER A O 1
ATOM 743 N N . VAL A 1 95 ? 14.889 9.321 -20.669 1.00 81.50 95 VAL A N 1
ATOM 744 C CA . VAL A 1 95 ? 13.747 9.355 -21.596 1.00 81.50 95 VAL A CA 1
ATOM 745 C C . VAL A 1 95 ? 12.957 10.655 -21.448 1.00 81.50 95 VAL A C 1
ATOM 747 O O . VAL A 1 95 ? 12.631 11.285 -22.450 1.00 81.50 95 VAL A O 1
ATOM 750 N N . ALA A 1 96 ? 12.668 11.082 -20.215 1.00 78.81 96 ALA A N 1
ATOM 751 C CA . ALA A 1 96 ? 11.896 12.297 -19.965 1.00 78.81 96 ALA A CA 1
ATOM 752 C C . ALA A 1 96 ? 12.619 13.568 -20.445 1.00 78.81 96 ALA A C 1
ATOM 754 O O . ALA A 1 96 ? 11.977 14.442 -21.017 1.00 78.81 96 ALA A O 1
ATOM 755 N N . LEU A 1 97 ? 13.941 13.656 -20.251 1.00 78.69 97 LEU A N 1
ATOM 756 C CA . LEU A 1 97 ? 14.768 14.785 -20.703 1.00 78.69 97 LEU A CA 1
ATOM 757 C C . LEU A 1 97 ? 15.019 14.784 -22.216 1.00 78.69 97 LEU A C 1
ATOM 759 O O . LEU A 1 97 ? 15.253 15.838 -22.793 1.00 78.69 97 LEU A O 1
ATOM 763 N N . ALA A 1 98 ? 14.995 13.621 -22.867 1.00 76.88 98 ALA A N 1
ATOM 764 C CA . ALA A 1 98 ? 15.121 13.529 -24.322 1.00 76.88 98 ALA A CA 1
ATOM 765 C C . ALA A 1 98 ? 13.812 13.865 -25.064 1.00 76.88 98 ALA A C 1
ATOM 767 O O . ALA A 1 98 ? 13.833 14.089 -26.271 1.00 76.88 98 ALA A O 1
ATOM 768 N N . ALA A 1 99 ? 12.678 13.866 -24.357 1.00 69.44 99 ALA A N 1
ATOM 769 C CA . ALA A 1 99 ? 11.352 14.152 -24.902 1.00 69.44 99 ALA A CA 1
ATOM 770 C C . ALA A 1 99 ? 10.909 15.623 -24.734 1.00 69.44 99 ALA A C 1
ATOM 772 O O . ALA A 1 99 ? 9.790 15.957 -25.129 1.00 69.44 99 ALA A O 1
ATOM 773 N N . SER A 1 100 ? 11.757 16.480 -24.148 1.00 53.00 100 SER A N 1
ATOM 774 C CA . SER A 1 100 ? 11.563 17.931 -23.967 1.00 53.00 100 SER A CA 1
ATOM 775 C C . SER A 1 100 ? 12.441 18.743 -24.907 1.00 53.00 100 SER A C 1
ATOM 777 O O . SER A 1 100 ? 11.949 19.764 -25.431 1.00 53.00 100 SER A O 1
#

Sequence (100 aa):
KQKMLCGSAVFLLEPENANPEHLQYDVFTRLLKPGIHYVSLPLQSSPKSDLCTLLTQAVDWAEAHPREVATIARAGLALARDTMQMEAIYWYMSVALAAS

Radius of gyration: 15.79 Å; chains: 1; 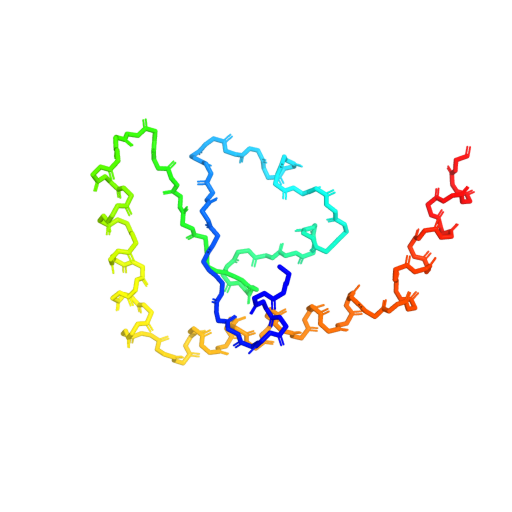bounding box: 35×32×40 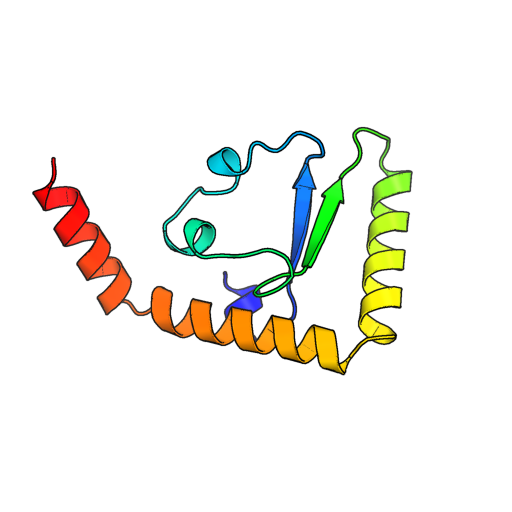Å

Secondary structure (DSSP, 8-state):
-HHHHTT---EEEEETT--TTTT--SHHHHH--BTTTBEEEEE-SS-HHHHHHHHHHHHHHHHH-HHHHHHHHHHHHHHHHHHSSHHHHHHHHHHHHHT-

Organism: NCBI:txid156174

InterPro domains:
  IPR006598 Glycosyl transferase CAP10 domain [PF05686] (4-95)
  IPR051091 Protein O-Glucosyltransferase/Glycosyltransferase 90 [PTHR12203] (2-95)

pLDDT: mean 83.14, std 13.02, range [53.0, 98.31]